Protein AF-A0A3D3H8M5-F1 (afdb_monomer_lite)

pLDDT: mean 88.53, std 10.38, range [46.69, 98.0]

Radius of gyration: 22.36 Å; chains: 1; bounding box: 54×18×61 Å

Sequence (88 aa):
MAWEFVPLGVTALVAGGALGILLPLLIVFSIDLRPFTGGGGQPSLFIDPVLSATLVAIVLAALALAVIGGVLSARATSTATVLRMGED

Structure (mmCIF, N/CA/C/O backbone):
data_AF-A0A3D3H8M5-F1
#
_entry.id   AF-A0A3D3H8M5-F1
#
loop_
_atom_site.group_PDB
_atom_site.id
_atom_site.type_symbol
_atom_site.label_atom_id
_atom_site.label_alt_id
_atom_site.label_comp_id
_atom_site.label_asym_id
_atom_site.label_entity_id
_atom_site.label_seq_id
_atom_site.pdbx_PDB_ins_code
_atom_site.Cartn_x
_atom_site.Cartn_y
_atom_site.Cartn_z
_atom_site.occupancy
_atom_site.B_iso_or_equiv
_atom_site.auth_seq_id
_atom_site.auth_comp_id
_atom_site.auth_asym_id
_atom_site.auth_atom_id
_atom_site.pdbx_PDB_model_num
ATOM 1 N N . MET A 1 1 ? -18.404 -3.458 16.022 1.00 65.31 1 MET A N 1
ATOM 2 C CA . MET A 1 1 ? -17.629 -2.262 15.647 1.00 65.31 1 MET A CA 1
ATOM 3 C C . MET A 1 1 ? -16.358 -2.625 14.886 1.00 65.31 1 MET A C 1
ATOM 5 O O . MET A 1 1 ? -16.397 -2.584 13.673 1.00 65.31 1 MET A O 1
ATOM 9 N N . ALA A 1 2 ? -15.247 -3.047 15.510 1.00 73.81 2 ALA A N 1
ATOM 10 C CA . ALA A 1 2 ? -13.982 -3.238 14.767 1.00 73.81 2 ALA A CA 1
ATOM 11 C C . ALA A 1 2 ? -14.046 -4.280 13.624 1.00 73.81 2 ALA A C 1
ATOM 13 O O . ALA A 1 2 ? -13.424 -4.094 12.582 1.00 73.81 2 ALA A O 1
ATOM 14 N N . TRP A 1 3 ? -14.825 -5.353 13.7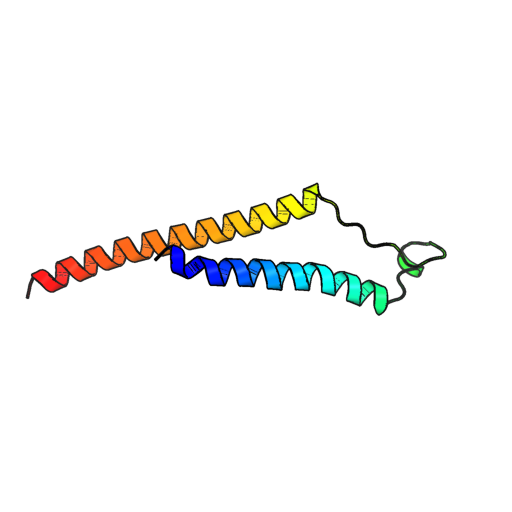93 1.00 83.75 3 TRP A N 1
ATOM 15 C CA . TRP A 1 3 ? -14.942 -6.418 12.791 1.00 83.75 3 TRP A CA 1
ATOM 16 C C . TRP A 1 3 ? -15.658 -5.973 11.498 1.00 83.75 3 TRP A C 1
ATOM 18 O O . TRP A 1 3 ? -15.403 -6.543 10.442 1.00 83.75 3 TRP A O 1
ATOM 28 N N . GLU A 1 4 ? -16.488 -4.924 11.550 1.00 88.81 4 GLU A N 1
ATOM 29 C CA . GLU A 1 4 ? -17.233 -4.395 10.391 1.00 88.81 4 GLU A CA 1
ATOM 30 C C . GLU A 1 4 ? -16.307 -3.757 9.345 1.00 88.81 4 GLU A C 1
ATOM 32 O O . GLU A 1 4 ? -16.656 -3.651 8.172 1.00 88.81 4 GLU A O 1
ATOM 37 N N . PHE A 1 5 ? -15.096 -3.373 9.753 1.00 84.00 5 PHE A N 1
ATOM 38 C CA . PHE A 1 5 ? -14.108 -2.756 8.874 1.00 84.00 5 PHE A CA 1
ATOM 39 C C . PHE A 1 5 ? -13.253 -3.771 8.116 1.00 84.00 5 PHE A C 1
ATOM 41 O O . PHE A 1 5 ? -12.594 -3.400 7.147 1.00 84.00 5 PHE A O 1
ATOM 48 N N . VAL A 1 6 ? -13.257 -5.048 8.517 1.00 89.62 6 VAL A N 1
ATOM 49 C CA . VAL A 1 6 ? -12.426 -6.078 7.876 1.00 89.62 6 VAL A CA 1
ATOM 50 C C . VAL A 1 6 ? -12.804 -6.275 6.402 1.00 89.62 6 VAL A C 1
ATOM 52 O O . VAL A 1 6 ? -11.897 -6.205 5.571 1.00 89.62 6 VAL A O 1
ATOM 55 N N . PRO A 1 7 ? -14.090 -6.436 6.020 1.00 92.88 7 PRO A N 1
ATOM 56 C CA . PRO A 1 7 ? -14.462 -6.566 4.610 1.00 92.88 7 PRO A CA 1
ATOM 57 C C . PRO A 1 7 ? -14.043 -5.347 3.781 1.00 92.88 7 PRO A C 1
ATOM 59 O O . PRO A 1 7 ? -13.483 -5.504 2.699 1.00 92.88 7 PRO A O 1
ATOM 62 N N . LEU A 1 8 ? -14.232 -4.137 4.319 1.00 91.00 8 LEU A N 1
ATOM 63 C CA . LEU A 1 8 ? -13.813 -2.894 3.665 1.00 91.00 8 LEU A CA 1
ATOM 64 C C . LEU A 1 8 ? -12.296 -2.847 3.467 1.00 91.00 8 LEU A C 1
ATOM 66 O O . LEU A 1 8 ? -11.832 -2.602 2.354 1.00 91.00 8 LEU A O 1
ATOM 70 N N . GLY A 1 9 ? -11.521 -3.154 4.507 1.00 91.44 9 GLY A N 1
ATOM 71 C CA . GLY A 1 9 ? -10.062 -3.205 4.428 1.00 91.44 9 GLY A CA 1
ATOM 72 C C . GLY A 1 9 ? -9.571 -4.216 3.391 1.00 91.44 9 GLY A C 1
ATOM 73 O O . GLY A 1 9 ? -8.713 -3.890 2.574 1.00 91.44 9 GLY A O 1
ATOM 74 N N . VAL A 1 10 ? -10.163 -5.414 3.357 1.00 94.56 10 VAL A N 1
ATOM 75 C CA . VAL A 1 10 ? -9.839 -6.442 2.356 1.00 94.56 10 VAL A CA 1
ATOM 76 C C . VAL A 1 10 ? -10.158 -5.950 0.946 1.00 94.56 10 VAL A C 1
ATOM 78 O O . VAL A 1 10 ? -9.305 -6.050 0.066 1.00 94.56 10 VAL A O 1
ATOM 81 N N . THR A 1 11 ? -11.342 -5.371 0.718 1.00 95.19 11 THR A N 1
ATOM 82 C CA . THR A 1 11 ? -11.700 -4.847 -0.611 1.00 95.19 11 THR A CA 1
ATOM 83 C C . THR A 1 11 ? -10.766 -3.731 -1.064 1.00 95.19 11 THR A C 1
ATOM 85 O O . THR A 1 11 ? -10.345 -3.738 -2.218 1.00 95.19 11 THR A O 1
ATOM 88 N N . ALA A 1 12 ? -10.373 -2.824 -0.166 1.00 91.94 12 ALA A N 1
ATOM 89 C CA . ALA A 1 12 ? -9.435 -1.752 -0.475 1.00 91.94 12 ALA A CA 1
ATOM 90 C C . ALA A 1 12 ? -8.057 -2.297 -0.878 1.00 91.94 12 ALA A C 1
ATOM 92 O O . ALA A 1 12 ? -7.492 -1.856 -1.877 1.00 91.94 12 ALA A O 1
ATOM 93 N N . LEU A 1 13 ? -7.536 -3.287 -0.145 1.00 94.56 13 LEU A N 1
ATOM 94 C CA . LEU A 1 13 ? -6.247 -3.909 -0.453 1.00 94.56 13 LEU A CA 1
ATOM 95 C C . LEU A 1 13 ? -6.281 -4.671 -1.780 1.00 94.56 13 LEU A C 1
ATOM 97 O O . LEU A 1 13 ? -5.372 -4.524 -2.592 1.00 94.56 13 LEU A O 1
ATOM 101 N N . VAL A 1 14 ? -7.334 -5.454 -2.021 1.00 97.00 14 VAL A N 1
ATOM 102 C CA . VAL A 1 14 ? -7.468 -6.249 -3.249 1.00 97.00 14 VAL A CA 1
ATOM 103 C C . VAL A 1 14 ? -7.670 -5.345 -4.462 1.00 97.00 14 VAL A C 1
ATOM 105 O O . VAL A 1 14 ? -6.930 -5.463 -5.435 1.00 97.00 14 VAL A O 1
ATOM 108 N N . ALA A 1 15 ? -8.635 -4.423 -4.413 1.00 96.69 15 ALA A N 1
ATOM 109 C CA . ALA A 1 15 ? -8.924 -3.533 -5.533 1.00 96.69 15 ALA A CA 1
ATOM 110 C C . ALA A 1 15 ? -7.772 -2.552 -5.785 1.00 96.69 15 ALA A C 1
ATOM 112 O O . ALA A 1 15 ? -7.369 -2.358 -6.929 1.00 96.69 15 ALA A O 1
ATOM 113 N N . GLY A 1 16 ? -7.200 -1.978 -4.723 1.00 94.50 16 GLY A N 1
ATOM 114 C CA . GLY A 1 16 ? -6.048 -1.085 -4.819 1.00 94.50 16 GLY A CA 1
ATOM 115 C C . GLY A 1 16 ? -4.810 -1.795 -5.362 1.00 94.50 16 GLY A C 1
ATOM 116 O O . GLY A 1 16 ? -4.165 -1.278 -6.271 1.00 94.50 16 GLY A O 1
ATOM 117 N N . GLY A 1 17 ? -4.514 -3.003 -4.874 1.00 94.75 17 GLY A N 1
ATOM 118 C CA . GLY A 1 17 ? -3.417 -3.826 -5.385 1.00 94.75 17 GLY A CA 1
ATOM 119 C C . GLY A 1 17 ? -3.616 -4.214 -6.850 1.00 94.75 17 GLY A C 1
ATOM 120 O O . GLY A 1 17 ? -2.700 -4.064 -7.656 1.00 94.75 17 GLY A O 1
ATOM 121 N N . ALA A 1 18 ? -4.830 -4.632 -7.222 1.00 97.00 18 ALA A N 1
ATOM 122 C CA . ALA A 1 18 ? -5.170 -4.936 -8.607 1.00 97.00 18 ALA A CA 1
ATOM 123 C C . ALA A 1 18 ? -4.976 -3.714 -9.515 1.00 97.00 18 ALA A C 1
ATOM 125 O O . ALA A 1 18 ? -4.306 -3.821 -10.538 1.00 97.00 18 ALA A O 1
ATOM 126 N N . LEU A 1 19 ? -5.487 -2.540 -9.134 1.00 96.44 19 LEU A N 1
ATOM 127 C CA . LEU A 1 19 ? -5.299 -1.306 -9.903 1.00 96.44 19 LEU A CA 1
ATOM 128 C C . LEU A 1 19 ? -3.826 -0.891 -9.989 1.00 96.44 19 LEU A C 1
ATOM 130 O O . LEU A 1 19 ? -3.359 -0.530 -11.069 1.00 96.44 19 LEU A O 1
ATOM 134 N N . GLY A 1 20 ? -3.081 -0.995 -8.887 1.00 93.44 20 GLY A N 1
ATOM 135 C CA . GLY A 1 20 ? -1.650 -0.697 -8.847 1.00 93.44 20 GLY A CA 1
ATOM 136 C C . GLY A 1 20 ? -0.823 -1.572 -9.792 1.00 93.44 20 GLY A C 1
ATOM 137 O O . GLY A 1 20 ? 0.186 -1.109 -10.312 1.00 93.44 20 GLY A O 1
ATOM 138 N N . ILE A 1 21 ? -1.270 -2.802 -10.064 1.00 95.12 21 ILE A N 1
ATOM 139 C CA . ILE A 1 21 ? -0.646 -3.716 -11.032 1.00 95.12 21 ILE A CA 1
ATOM 140 C C . ILE A 1 21 ? -1.148 -3.451 -12.458 1.00 95.12 21 ILE A C 1
ATOM 142 O O . ILE A 1 21 ? -0.358 -3.385 -13.400 1.00 95.12 21 ILE A O 1
ATOM 146 N N . LEU A 1 22 ? -2.462 -3.302 -12.633 1.00 97.31 22 LEU A N 1
ATOM 147 C CA . LEU A 1 22 ? -3.085 -3.188 -13.950 1.00 97.31 22 LEU A CA 1
ATOM 148 C C . LEU A 1 22 ? -2.725 -1.882 -14.662 1.00 97.31 22 LEU A C 1
ATOM 150 O O . LEU A 1 22 ? -2.564 -1.894 -15.879 1.00 97.31 22 LEU A O 1
ATOM 154 N N . LEU A 1 23 ? -2.568 -0.769 -13.940 1.00 96.00 23 LEU A N 1
ATOM 155 C CA . LEU A 1 23 ? -2.262 0.529 -14.550 1.00 96.00 23 LEU A CA 1
ATOM 156 C C . LEU A 1 23 ? -0.873 0.567 -15.228 1.00 96.00 23 LEU A C 1
ATOM 158 O O . LEU A 1 23 ? -0.813 0.925 -16.406 1.00 96.00 23 LEU A O 1
ATOM 162 N N . PRO A 1 24 ? 0.237 0.161 -14.575 1.00 93.62 24 PRO A N 1
ATOM 163 C CA . PRO A 1 24 ? 1.536 0.051 -15.240 1.00 93.62 24 PRO A CA 1
ATOM 164 C C . PRO A 1 24 ? 1.532 -0.932 -16.412 1.00 93.62 24 PRO A C 1
ATOM 166 O O . PRO A 1 24 ? 2.127 -0.647 -17.450 1.00 93.62 24 PRO A O 1
ATOM 169 N N . LEU A 1 25 ? 0.840 -2.071 -16.272 1.00 95.19 25 LEU A N 1
ATOM 170 C CA . LEU A 1 25 ? 0.706 -3.042 -17.360 1.00 95.19 25 LEU A CA 1
ATOM 171 C C . LEU A 1 25 ? 0.003 -2.418 -18.564 1.00 95.19 25 LEU A C 1
ATOM 173 O O . LEU A 1 25 ? 0.504 -2.517 -19.681 1.00 95.19 25 LEU A O 1
ATOM 177 N N . LEU A 1 26 ? -1.114 -1.726 -18.338 1.00 96.44 26 LEU A N 1
ATOM 178 C CA . LEU A 1 26 ? -1.854 -1.038 -19.390 1.00 96.44 26 LEU A CA 1
ATOM 179 C C . LEU A 1 26 ? -0.958 -0.057 -20.151 1.00 96.44 26 LEU A C 1
ATOM 181 O O . LEU A 1 26 ? -0.987 -0.049 -21.379 1.00 96.44 26 LEU A O 1
ATOM 185 N N . ILE A 1 27 ? -0.135 0.724 -19.445 1.00 94.88 27 ILE A N 1
ATOM 186 C CA . ILE A 1 27 ? 0.818 1.657 -20.063 1.00 94.88 27 ILE A CA 1
ATOM 187 C C . ILE A 1 27 ? 1.811 0.908 -20.955 1.00 94.88 27 ILE A C 1
ATOM 189 O O . ILE A 1 27 ? 1.946 1.250 -22.128 1.00 94.88 27 ILE A O 1
ATOM 193 N N . VAL A 1 28 ? 2.467 -0.132 -20.432 1.00 94.44 28 VAL A N 1
ATOM 194 C CA . VAL A 1 28 ? 3.478 -0.898 -21.180 1.00 94.44 28 VAL A CA 1
ATOM 195 C C . VAL A 1 28 ? 2.885 -1.600 -22.402 1.00 94.44 28 VAL A C 1
ATOM 197 O O . VAL A 1 28 ? 3.573 -1.719 -23.412 1.00 94.44 28 VAL A O 1
ATOM 200 N N . PHE A 1 29 ? 1.625 -2.038 -22.340 1.00 93.50 29 PHE A N 1
ATOM 201 C CA . PHE A 1 29 ? 0.942 -2.662 -23.476 1.00 93.50 29 PHE A CA 1
ATOM 202 C C . PHE A 1 29 ? 0.388 -1.662 -24.494 1.00 93.50 29 PHE A C 1
ATOM 204 O O . PHE A 1 29 ? 0.234 -2.018 -25.659 1.00 93.50 29 PHE A O 1
ATOM 211 N N . SER A 1 30 ? 0.071 -0.436 -24.075 1.00 95.50 30 SER A N 1
ATOM 212 C CA . SER A 1 30 ? -0.628 0.534 -24.931 1.00 95.50 30 SER A CA 1
ATOM 213 C C . SER A 1 30 ? 0.300 1.559 -25.577 1.00 95.50 30 SER A C 1
ATOM 215 O O . SER A 1 30 ? -0.057 2.143 -26.597 1.00 95.50 30 SER A O 1
ATOM 217 N N . ILE A 1 31 ? 1.464 1.823 -24.978 1.00 94.19 31 ILE A N 1
ATOM 218 C CA . ILE A 1 31 ? 2.359 2.913 -25.376 1.00 94.19 31 ILE A CA 1
ATOM 219 C C . ILE A 1 31 ? 3.749 2.357 -25.661 1.00 94.19 31 ILE A C 1
ATOM 221 O O . ILE A 1 31 ? 4.300 1.594 -24.872 1.00 94.19 31 ILE A O 1
ATOM 225 N N . ASP A 1 32 ? 4.352 2.789 -26.767 1.00 92.75 32 ASP A N 1
ATOM 226 C CA . ASP A 1 32 ? 5.763 2.532 -27.034 1.00 92.75 32 ASP A CA 1
ATOM 227 C C . ASP A 1 32 ? 6.638 3.410 -26.132 1.00 92.75 32 ASP A C 1
ATOM 229 O O . ASP A 1 32 ? 6.678 4.634 -26.279 1.00 92.75 32 ASP A O 1
ATOM 233 N N . LEU A 1 33 ? 7.338 2.782 -25.188 1.00 92.75 33 LEU A N 1
ATOM 234 C CA . LEU A 1 33 ? 8.191 3.486 -24.234 1.00 92.75 33 LEU A CA 1
ATOM 235 C C . LEU A 1 33 ? 9.652 3.571 -24.701 1.00 92.75 33 LEU A C 1
ATOM 237 O O . LEU A 1 33 ? 10.445 4.273 -24.071 1.00 92.75 33 LEU A O 1
ATOM 241 N N . ARG A 1 34 ? 10.017 2.906 -25.809 1.00 92.38 34 ARG A N 1
ATOM 242 C CA . ARG A 1 34 ? 11.387 2.891 -26.356 1.00 92.38 34 ARG A CA 1
ATOM 243 C C . ARG A 1 34 ? 11.979 4.293 -26.567 1.00 92.38 34 ARG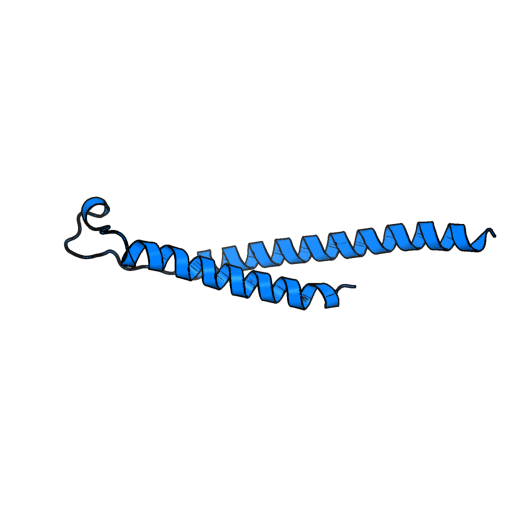 A C 1
ATOM 245 O O . ARG A 1 34 ? 13.137 4.488 -26.191 1.00 92.38 34 ARG A O 1
ATOM 252 N N . PRO A 1 35 ? 11.232 5.298 -27.080 1.00 92.06 35 PRO A N 1
ATOM 253 C CA . PRO A 1 35 ? 11.781 6.641 -27.278 1.00 92.06 35 PRO A CA 1
ATOM 254 C C . PRO A 1 35 ? 12.230 7.332 -25.982 1.00 92.06 35 PRO A C 1
ATOM 256 O O . PRO A 1 35 ? 13.085 8.210 -26.030 1.00 92.06 35 PRO A O 1
ATOM 259 N N . PHE A 1 36 ? 11.678 6.939 -24.828 1.00 90.50 36 PHE A N 1
ATOM 260 C CA . PHE A 1 36 ? 11.982 7.551 -23.530 1.00 90.50 36 PHE A CA 1
ATOM 261 C C . PHE A 1 36 ? 13.133 6.868 -22.792 1.00 90.50 36 PHE A C 1
ATOM 263 O O . PHE A 1 36 ? 13.718 7.459 -21.888 1.00 90.50 36 PHE A O 1
ATOM 270 N N . THR A 1 37 ? 13.455 5.626 -23.155 1.00 90.31 37 THR A N 1
ATOM 271 C CA . THR A 1 37 ? 14.489 4.829 -22.480 1.00 90.31 37 THR A CA 1
ATOM 272 C C . THR A 1 37 ? 15.763 4.680 -23.305 1.00 90.31 37 THR A C 1
ATOM 274 O O . THR A 1 37 ? 16.768 4.202 -22.784 1.00 90.31 37 THR A O 1
ATOM 277 N N . GLY A 1 38 ? 15.741 5.069 -24.586 1.00 84.31 38 GLY A N 1
ATOM 278 C CA . GLY A 1 38 ? 16.882 4.944 -25.500 1.00 84.31 38 GLY A CA 1
ATOM 279 C C . GLY A 1 38 ? 17.245 3.496 -25.854 1.00 84.31 38 GLY A C 1
ATOM 280 O O . GLY A 1 38 ? 18.264 3.260 -26.499 1.00 84.31 38 GLY A O 1
ATOM 281 N N . GLY A 1 39 ? 16.432 2.523 -25.425 1.00 79.94 39 GLY A N 1
ATOM 282 C CA . GLY A 1 39 ? 16.661 1.095 -25.622 1.00 79.94 39 GLY A CA 1
ATOM 283 C C . GLY A 1 39 ? 15.961 0.532 -26.861 1.00 79.94 39 GLY A C 1
ATOM 284 O O . GLY A 1 39 ? 14.919 1.018 -27.291 1.00 79.94 39 GLY A O 1
ATOM 285 N N . GLY A 1 40 ? 16.510 -0.556 -27.414 1.00 86.44 40 GLY A N 1
ATOM 286 C CA . GLY A 1 40 ? 15.937 -1.249 -28.578 1.00 86.44 40 GLY A CA 1
ATOM 287 C C . GLY A 1 40 ? 14.666 -2.065 -28.291 1.00 86.44 40 GLY A C 1
ATOM 288 O O . GLY A 1 40 ? 14.028 -2.546 -29.226 1.00 86.44 40 GLY A O 1
ATOM 289 N N . GLY A 1 41 ? 14.286 -2.222 -27.019 1.00 88.50 41 GLY A N 1
ATOM 290 C CA . GLY A 1 41 ? 13.130 -3.005 -26.578 1.00 88.50 41 GLY A CA 1
ATOM 291 C C . GLY A 1 41 ? 12.265 -2.255 -25.568 1.00 88.50 41 GLY A C 1
ATOM 292 O O . GLY A 1 41 ? 12.711 -1.293 -24.943 1.00 88.50 41 GLY A O 1
ATOM 293 N N . GLN A 1 42 ? 11.020 -2.709 -25.415 1.00 91.38 42 GLN A N 1
ATOM 294 C CA . GLN A 1 42 ? 10.101 -2.183 -24.407 1.00 91.38 42 GLN A CA 1
ATOM 295 C C . GLN A 1 42 ? 10.685 -2.437 -23.001 1.00 91.38 42 GLN A C 1
ATOM 297 O O . GLN A 1 42 ? 11.140 -3.554 -22.735 1.00 91.38 42 GLN A O 1
ATOM 302 N N . PRO A 1 43 ? 10.713 -1.438 -22.102 1.00 91.00 43 PRO A N 1
ATOM 303 C CA . PRO A 1 43 ? 11.272 -1.608 -20.767 1.00 91.00 43 PRO A CA 1
ATOM 304 C C . PRO A 1 43 ? 10.459 -2.617 -19.947 1.00 91.00 43 PRO A C 1
ATOM 306 O O . PRO A 1 43 ? 9.228 -2.632 -19.992 1.00 91.00 43 PRO A O 1
ATOM 309 N N . SER A 1 44 ? 11.153 -3.450 -19.171 1.00 90.38 44 SER A N 1
ATOM 310 C CA . SER A 1 44 ? 10.522 -4.403 -18.257 1.00 90.38 44 SER A CA 1
ATOM 311 C C . SER A 1 44 ? 9.995 -3.702 -17.007 1.00 90.38 44 SER A C 1
ATOM 313 O O . SER A 1 44 ? 10.686 -2.862 -16.428 1.00 90.38 44 SER A O 1
ATOM 315 N N . LEU A 1 45 ? 8.817 -4.108 -16.533 1.00 91.31 45 LEU A N 1
ATOM 316 C CA . LEU A 1 45 ? 8.324 -3.692 -15.223 1.00 91.31 45 LEU A CA 1
ATOM 317 C C . LEU A 1 45 ? 9.087 -4.419 -14.116 1.00 91.31 45 LEU A C 1
ATOM 319 O O . LEU A 1 45 ? 9.274 -5.634 -14.172 1.00 91.31 45 LEU A O 1
ATOM 323 N N . PHE A 1 46 ? 9.492 -3.667 -13.098 1.00 92.06 46 PHE A N 1
ATOM 324 C CA . PHE A 1 46 ? 10.148 -4.190 -11.909 1.00 92.06 46 PHE A CA 1
ATOM 325 C C . PHE A 1 46 ? 9.309 -3.868 -10.675 1.00 92.06 46 PHE A C 1
ATOM 327 O O . PHE A 1 46 ? 8.873 -2.731 -10.494 1.00 92.06 46 PHE A O 1
ATOM 334 N N . ILE A 1 47 ? 9.093 -4.874 -9.830 1.00 93.50 47 ILE A N 1
ATOM 335 C CA . ILE A 1 47 ? 8.429 -4.714 -8.538 1.00 93.50 47 ILE A CA 1
ATOM 336 C C . ILE A 1 47 ? 9.518 -4.715 -7.473 1.00 93.50 47 ILE A C 1
ATOM 338 O O . ILE A 1 47 ? 10.109 -5.755 -7.188 1.00 93.50 47 ILE A O 1
ATOM 342 N N . ASP A 1 48 ? 9.769 -3.552 -6.879 1.00 95.81 48 ASP A N 1
ATOM 343 C CA . ASP A 1 48 ? 10.653 -3.449 -5.723 1.00 95.81 48 ASP A CA 1
ATOM 344 C C . ASP A 1 48 ? 9.921 -3.995 -4.483 1.00 95.81 48 ASP A C 1
ATOM 346 O O . ASP A 1 48 ? 8.896 -3.427 -4.081 1.00 95.81 48 ASP A O 1
ATOM 350 N N . PRO A 1 49 ? 10.402 -5.086 -3.862 1.00 94.50 49 PRO A N 1
ATOM 351 C CA . PRO A 1 49 ? 9.712 -5.716 -2.743 1.00 94.50 49 PRO A CA 1
ATOM 352 C C . PRO A 1 49 ? 9.688 -4.834 -1.488 1.00 94.50 49 PRO A C 1
ATOM 354 O O . PRO A 1 49 ? 8.707 -4.868 -0.747 1.00 94.50 49 PRO A O 1
ATOM 357 N N . VAL A 1 50 ? 10.725 -4.024 -1.253 1.00 98.00 50 VAL A N 1
ATOM 358 C CA . VAL A 1 50 ? 10.828 -3.158 -0.071 1.00 98.00 50 VAL A CA 1
ATOM 359 C C . VAL A 1 50 ? 9.871 -1.983 -0.206 1.00 98.00 50 VAL A C 1
ATOM 361 O O . VAL A 1 50 ? 9.090 -1.718 0.712 1.00 98.00 50 VAL A O 1
ATOM 364 N N . LEU A 1 51 ? 9.871 -1.308 -1.358 1.00 95.94 51 LEU A N 1
ATOM 365 C CA . LEU A 1 51 ? 8.932 -0.214 -1.611 1.00 95.94 51 LEU A CA 1
ATOM 366 C C . LEU A 1 51 ? 7.486 -0.712 -1.625 1.00 95.94 51 LEU A C 1
ATOM 368 O O . LEU A 1 51 ? 6.621 -0.091 -1.008 1.00 95.94 51 LEU A O 1
ATOM 372 N N . SER A 1 52 ? 7.225 -1.860 -2.253 1.00 93.88 52 SER A N 1
ATOM 373 C CA . SER A 1 52 ? 5.879 -2.442 -2.304 1.00 93.88 52 SER A CA 1
ATOM 374 C C . SER A 1 52 ? 5.366 -2.802 -0.909 1.00 93.88 52 SER A C 1
ATOM 376 O O . SER A 1 52 ? 4.248 -2.431 -0.550 1.00 93.88 52 SER A O 1
ATOM 378 N N . ALA A 1 53 ? 6.189 -3.459 -0.083 1.00 95.44 53 ALA A N 1
ATOM 379 C CA . ALA A 1 53 ? 5.828 -3.769 1.298 1.00 95.44 53 ALA A CA 1
ATOM 380 C C . ALA A 1 53 ? 5.607 -2.497 2.131 1.00 95.44 53 ALA A C 1
ATOM 382 O O . ALA A 1 53 ? 4.665 -2.435 2.920 1.00 95.44 53 ALA A O 1
ATOM 383 N N . THR A 1 54 ? 6.425 -1.463 1.917 1.00 97.81 54 THR A N 1
ATOM 384 C CA . THR A 1 54 ? 6.287 -0.168 2.600 1.00 97.81 54 THR A CA 1
ATOM 385 C C . THR A 1 54 ? 4.960 0.506 2.253 1.00 97.81 54 THR A C 1
ATOM 387 O O . THR A 1 54 ? 4.252 0.961 3.149 1.00 97.81 54 THR A O 1
ATOM 390 N N . LEU A 1 55 ? 4.570 0.522 0.975 1.00 94.94 55 LEU A N 1
ATOM 391 C CA . LEU A 1 55 ? 3.284 1.072 0.538 1.00 94.94 55 LEU A CA 1
ATOM 392 C C . LEU A 1 55 ? 2.103 0.321 1.161 1.00 94.94 55 LEU A C 1
ATOM 394 O O . LEU A 1 55 ? 1.182 0.950 1.684 1.00 94.94 55 LEU A O 1
ATOM 398 N N . VAL A 1 56 ? 2.148 -1.014 1.169 1.00 93.88 56 VAL A N 1
ATOM 399 C CA . VAL A 1 56 ? 1.122 -1.835 1.829 1.00 93.88 56 VAL A CA 1
ATOM 400 C C . VAL A 1 56 ? 1.059 -1.523 3.326 1.00 93.88 56 VAL A C 1
ATOM 402 O O . VAL A 1 56 ? -0.031 -1.326 3.860 1.00 93.88 56 VAL A O 1
ATOM 405 N N . ALA A 1 57 ? 2.204 -1.411 4.002 1.00 96.44 57 ALA A N 1
ATOM 406 C CA . ALA A 1 57 ? 2.264 -1.076 5.423 1.00 96.44 57 ALA A CA 1
ATOM 407 C C . ALA A 1 57 ? 1.657 0.305 5.725 1.00 96.44 57 ALA A C 1
ATOM 409 O O . ALA A 1 57 ? 0.919 0.445 6.699 1.00 96.44 57 ALA A O 1
ATOM 410 N N . ILE A 1 58 ? 1.901 1.306 4.874 1.00 96.81 58 ILE A N 1
ATOM 411 C CA . ILE A 1 58 ? 1.300 2.643 5.002 1.00 96.81 58 ILE A CA 1
ATOM 412 C C . ILE A 1 58 ? -0.225 2.569 4.873 1.00 96.81 58 ILE A C 1
ATOM 414 O O . ILE A 1 58 ? -0.940 3.150 5.690 1.00 96.81 58 ILE A O 1
ATOM 418 N N . VAL A 1 59 ? -0.740 1.828 3.887 1.00 94.44 59 VAL A N 1
ATOM 419 C CA . VAL A 1 59 ? -2.189 1.642 3.709 1.00 94.44 59 VAL A CA 1
ATOM 420 C C . VAL A 1 59 ? -2.800 0.941 4.922 1.00 94.44 59 VAL A C 1
ATOM 422 O O . VAL A 1 59 ? -3.826 1.383 5.437 1.00 94.44 59 VAL A O 1
A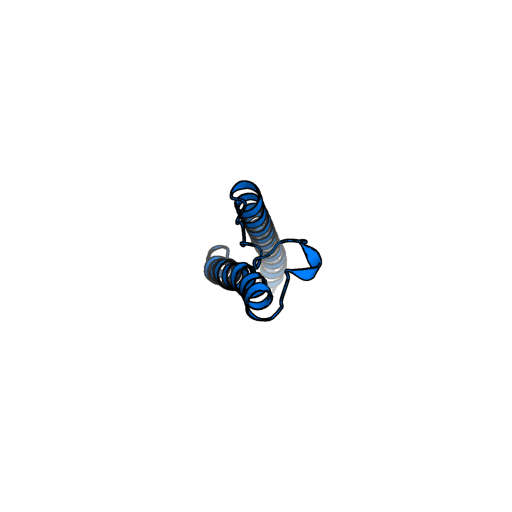TOM 425 N N . LEU A 1 60 ? -2.151 -0.108 5.431 1.00 95.25 60 LEU A N 1
ATOM 426 C CA . LEU A 1 60 ? -2.585 -0.800 6.646 1.00 95.25 60 LEU A CA 1
ATOM 427 C C . LEU A 1 60 ? -2.585 0.128 7.867 1.00 95.25 60 LEU A C 1
ATOM 429 O O . LEU A 1 60 ? -3.531 0.095 8.652 1.00 95.25 60 LEU A O 1
ATOM 433 N N . ALA A 1 61 ? -1.574 0.986 8.013 1.00 97.38 61 ALA A N 1
ATOM 434 C CA . ALA A 1 61 ? -1.517 1.970 9.088 1.00 97.38 61 ALA A CA 1
ATOM 435 C C . ALA A 1 61 ? -2.656 2.998 8.978 1.00 97.38 61 ALA A C 1
ATOM 437 O O . ALA A 1 61 ? -3.309 3.298 9.976 1.00 97.38 61 ALA A O 1
ATOM 438 N N . ALA A 1 62 ? -2.952 3.490 7.772 1.00 95.06 62 ALA A N 1
ATOM 439 C CA . ALA A 1 62 ? -4.071 4.401 7.535 1.00 95.06 62 ALA A CA 1
ATOM 440 C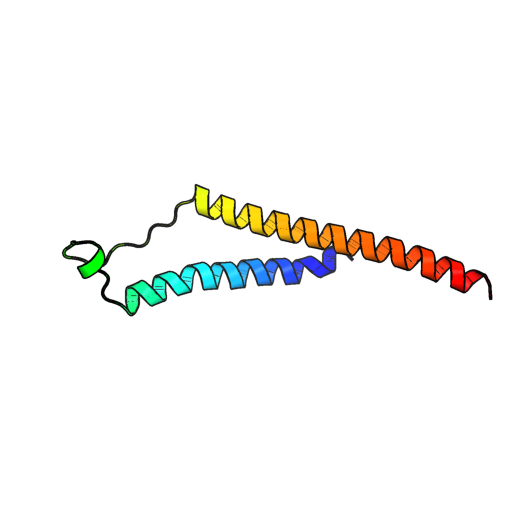 C . ALA A 1 62 ? -5.425 3.746 7.861 1.00 95.06 62 ALA A C 1
ATOM 442 O O . ALA A 1 62 ? -6.262 4.358 8.527 1.00 95.06 62 ALA A O 1
ATOM 443 N N . LEU A 1 63 ? -5.624 2.485 7.460 1.00 93.69 63 LEU A N 1
ATOM 444 C CA . LEU A 1 63 ? -6.815 1.709 7.817 1.00 93.69 63 LEU A CA 1
ATOM 445 C C . LEU A 1 63 ? -6.927 1.520 9.334 1.00 93.69 63 LEU A C 1
ATOM 447 O O . LEU A 1 63 ? -7.999 1.729 9.896 1.00 93.69 63 LEU A O 1
ATOM 451 N N . ALA A 1 64 ? -5.828 1.183 10.013 1.00 94.25 64 ALA A N 1
ATOM 452 C CA . ALA A 1 64 ? -5.809 1.047 11.466 1.00 94.25 64 ALA A CA 1
ATOM 453 C C . ALA A 1 64 ? -6.197 2.360 12.162 1.00 94.25 64 ALA A C 1
ATOM 455 O O . ALA A 1 64 ? -7.036 2.353 13.062 1.00 94.25 64 ALA A O 1
ATOM 456 N N . LEU A 1 65 ? -5.653 3.494 11.710 1.00 95.88 65 LEU A N 1
ATOM 457 C CA . LEU A 1 65 ? -6.014 4.816 12.227 1.00 95.88 65 LEU A CA 1
ATOM 458 C C . LEU A 1 65 ? -7.495 5.138 12.001 1.00 95.88 65 LEU A C 1
ATOM 460 O O . LEU A 1 65 ? -8.152 5.632 12.917 1.00 95.88 65 LEU A O 1
ATOM 464 N N . ALA A 1 66 ? -8.042 4.815 10.827 1.00 91.81 66 ALA A N 1
ATOM 465 C CA . ALA A 1 66 ? -9.460 5.007 10.535 1.00 91.81 66 ALA A CA 1
ATOM 466 C C . ALA A 1 66 ? -10.355 4.173 11.469 1.00 91.81 66 ALA A C 1
ATOM 468 O O . ALA A 1 66 ? -11.323 4.694 12.024 1.00 91.81 66 ALA A O 1
ATOM 469 N N . VAL A 1 67 ? -10.001 2.904 11.707 1.00 92.69 67 VAL A N 1
ATOM 470 C CA . VAL A 1 67 ? -10.718 2.024 12.645 1.00 92.69 67 VAL A CA 1
ATOM 471 C C . VAL A 1 67 ? -10.653 2.572 14.068 1.00 92.69 67 VAL A C 1
ATOM 473 O O . VAL A 1 67 ? -11.682 2.654 14.738 1.00 92.69 67 VAL A O 1
ATOM 476 N N . ILE A 1 68 ? -9.467 2.979 14.531 1.00 93.81 68 ILE A N 1
ATOM 477 C CA . ILE A 1 68 ? -9.284 3.571 15.863 1.00 93.81 68 ILE A CA 1
ATOM 478 C C . ILE A 1 68 ? -10.156 4.822 16.005 1.00 93.81 68 ILE A C 1
ATOM 480 O O . ILE A 1 68 ? -10.909 4.933 16.972 1.00 93.81 68 ILE A O 1
ATOM 484 N N . GLY A 1 69 ? -10.115 5.728 15.025 1.00 92.25 69 GLY A N 1
ATOM 485 C CA . GLY A 1 69 ? -10.937 6.938 15.012 1.00 92.25 69 GLY A CA 1
ATOM 486 C C . GLY A 1 69 ? -12.436 6.633 15.065 1.00 92.25 69 GLY A C 1
ATOM 487 O O . GLY A 1 69 ? -13.153 7.212 15.883 1.00 92.25 69 GLY A O 1
ATOM 488 N N . GLY A 1 70 ? -12.902 5.671 14.263 1.00 89.44 70 GLY A N 1
ATOM 489 C CA . GLY A 1 70 ? -14.299 5.234 14.258 1.00 89.44 70 GLY A CA 1
ATOM 490 C C . GLY A 1 70 ? -14.747 4.647 15.599 1.00 89.44 70 GLY A C 1
ATOM 491 O O . GLY A 1 70 ? -15.810 5.000 16.109 1.00 89.44 70 GLY A O 1
ATOM 492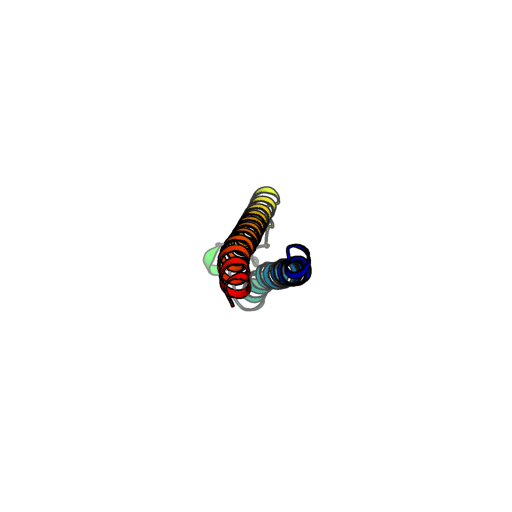 N N . VAL A 1 71 ? -13.916 3.806 16.223 1.00 89.69 71 VAL A N 1
ATOM 493 C CA . VAL A 1 71 ? -14.206 3.224 17.543 1.00 89.69 71 VAL A CA 1
ATOM 494 C C . VAL A 1 71 ? -14.266 4.304 18.625 1.00 89.69 71 VAL A C 1
ATOM 496 O O . VAL A 1 71 ? -15.206 4.313 19.420 1.00 89.69 71 VAL A O 1
ATOM 499 N N . LEU A 1 72 ? -13.296 5.222 18.660 1.00 90.44 72 LEU A N 1
ATOM 500 C CA . LEU A 1 72 ? -13.270 6.310 19.642 1.00 90.44 72 LEU A CA 1
ATOM 501 C C . LEU A 1 72 ? -14.489 7.229 19.499 1.00 90.44 72 LEU A C 1
ATOM 503 O O . LEU A 1 72 ? -15.124 7.563 20.501 1.00 90.44 72 LEU A O 1
ATOM 507 N N . SER A 1 73 ? -14.860 7.570 18.262 1.00 88.00 73 SER A N 1
ATOM 508 C CA . SER A 1 73 ? -16.053 8.368 17.967 1.00 88.00 73 SER A CA 1
ATOM 509 C C . SER A 1 73 ? -17.330 7.680 18.462 1.00 88.00 73 SER A C 1
ATOM 511 O O . SER A 1 73 ? -18.109 8.286 19.199 1.00 88.00 73 SER A O 1
ATOM 513 N N . ALA A 1 74 ? -17.501 6.387 18.166 1.00 85.25 74 ALA A N 1
ATOM 514 C CA . ALA A 1 74 ? -18.666 5.623 18.608 1.00 85.25 74 ALA A CA 1
ATOM 515 C C . ALA A 1 74 ? -18.797 5.573 20.141 1.00 85.25 74 ALA A C 1
ATOM 517 O O . ALA A 1 74 ? -19.901 5.696 20.679 1.00 85.25 74 ALA A O 1
ATOM 518 N N . ARG A 1 75 ? -17.678 5.436 20.870 1.00 83.75 75 ARG A N 1
ATOM 519 C CA . ARG A 1 75 ? -17.697 5.432 22.343 1.00 83.75 75 ARG A CA 1
ATOM 520 C C . ARG A 1 75 ? -18.122 6.779 22.932 1.00 83.75 75 ARG A C 1
ATOM 522 O O . ARG A 1 75 ? -18.898 6.799 23.891 1.00 83.75 75 ARG A O 1
ATOM 529 N N . ALA A 1 76 ? -17.643 7.884 22.365 1.00 78.06 76 ALA A N 1
ATOM 530 C CA . ALA A 1 76 ? -17.996 9.225 22.823 1.00 78.06 76 ALA A CA 1
ATOM 531 C C . ALA A 1 76 ? -19.502 9.503 22.655 1.00 78.06 76 ALA A C 1
ATOM 533 O O . ALA A 1 76 ? -20.168 9.912 23.608 1.00 78.06 76 ALA A O 1
ATOM 534 N N . THR A 1 77 ? -20.065 9.191 21.483 1.00 77.38 77 THR A N 1
ATOM 535 C CA . THR A 1 77 ? -21.493 9.402 21.187 1.00 77.38 77 THR A CA 1
ATOM 536 C C . THR A 1 77 ? -22.409 8.499 22.014 1.00 77.38 77 THR A C 1
ATOM 538 O O . THR A 1 77 ? -23.453 8.950 22.491 1.00 77.38 77 THR A O 1
ATOM 541 N N . SER A 1 78 ? -22.018 7.239 22.236 1.00 72.81 78 SER A N 1
ATOM 542 C CA . SER A 1 78 ? -22.803 6.299 23.045 1.00 72.81 78 SER A CA 1
ATOM 543 C C . SER A 1 78 ? -22.974 6.783 24.485 1.00 72.81 78 SER A C 1
ATOM 545 O O . SER A 1 78 ? -24.060 6.651 25.034 1.00 72.81 78 SER A O 1
ATOM 547 N N . THR A 1 79 ? -21.939 7.368 25.089 1.00 68.88 79 THR A N 1
ATOM 548 C CA . THR A 1 79 ? -21.999 7.827 26.487 1.00 68.88 79 THR A CA 1
ATOM 549 C C . THR A 1 79 ? -22.928 9.034 26.631 1.00 68.88 79 THR A C 1
ATOM 551 O O . THR A 1 79 ? -23.792 9.045 27.500 1.00 68.88 79 THR A O 1
ATOM 554 N N . ALA A 1 80 ? -22.819 10.016 25.730 1.00 67.00 80 ALA A N 1
ATOM 555 C CA . ALA A 1 80 ? -23.677 11.20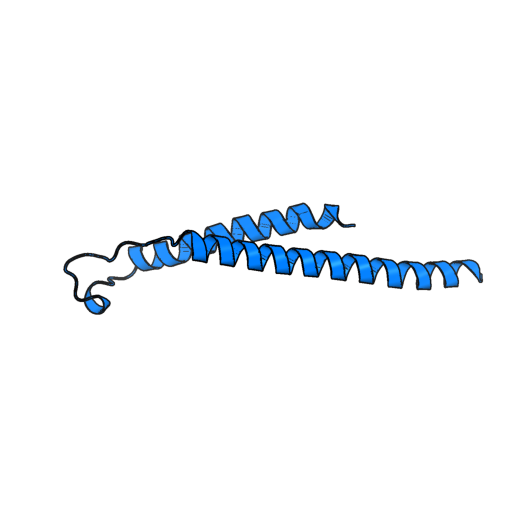3 25.738 1.00 67.00 80 ALA A CA 1
ATOM 556 C C . ALA A 1 80 ? -25.162 10.869 25.498 1.00 67.00 80 ALA A C 1
ATOM 558 O O . ALA A 1 80 ? -26.043 11.466 26.110 1.00 67.00 80 ALA A O 1
ATOM 559 N N . THR A 1 81 ? -25.439 9.896 24.626 1.00 71.31 81 THR A N 1
ATOM 560 C CA . THR A 1 81 ? -26.814 9.492 24.290 1.00 71.31 81 THR A CA 1
ATOM 561 C C . THR A 1 81 ? -27.456 8.665 25.405 1.00 71.31 81 THR A C 1
ATOM 563 O O . THR A 1 81 ? -28.615 8.888 25.741 1.00 71.31 81 THR A O 1
ATOM 566 N N . VAL A 1 82 ? -26.707 7.737 26.012 1.00 69.94 82 VAL A N 1
ATOM 567 C CA . VAL A 1 82 ? -27.204 6.889 27.111 1.00 69.94 82 VAL A CA 1
ATOM 568 C C . VAL A 1 82 ? -27.503 7.709 28.367 1.00 69.94 82 VAL A C 1
ATOM 570 O O . VAL A 1 82 ? -28.493 7.433 29.034 1.00 69.94 82 VAL A O 1
ATOM 573 N N . LEU A 1 83 ? -26.704 8.738 28.668 1.00 68.00 83 LEU A N 1
ATOM 574 C CA . LEU A 1 83 ? -26.946 9.609 29.824 1.00 68.00 83 LEU A CA 1
ATOM 575 C C . LEU A 1 83 ? -28.249 10.409 29.693 1.00 68.00 83 LEU A C 1
ATOM 577 O O . LEU A 1 83 ? -28.987 10.521 30.660 1.00 68.00 83 LEU A O 1
ATOM 581 N N . ARG A 1 84 ? -28.568 10.892 28.488 1.00 71.38 84 ARG A N 1
ATOM 582 C CA . ARG A 1 84 ? -29.787 11.671 28.233 1.00 71.38 84 ARG A CA 1
ATOM 583 C C . ARG A 1 84 ? -31.067 10.831 28.272 1.00 71.38 84 ARG A C 1
ATOM 585 O O . ARG A 1 84 ? -32.113 11.338 28.637 1.00 71.38 84 ARG A O 1
ATOM 592 N N . MET A 1 85 ? -30.985 9.555 27.899 1.00 68.81 85 MET A N 1
ATOM 593 C CA . MET A 1 85 ? -32.128 8.628 27.911 1.00 68.81 85 MET A CA 1
ATOM 594 C C . MET A 1 85 ? -32.472 8.095 29.313 1.00 68.81 85 MET A C 1
ATOM 596 O O . MET A 1 85 ? -33.464 7.391 29.450 1.00 68.81 85 MET A O 1
ATOM 600 N N . GLY A 1 86 ? -31.644 8.358 30.331 1.00 60.41 86 GLY A N 1
ATOM 601 C CA . GLY A 1 86 ? -31.911 7.974 31.724 1.00 60.41 86 GLY A CA 1
ATOM 602 C C . GLY A 1 86 ? -32.493 9.095 32.592 1.00 60.41 86 GLY A C 1
ATOM 603 O O . GLY A 1 86 ? -32.745 8.858 33.770 1.00 60.41 86 GLY A O 1
ATOM 604 N N . GLU A 1 87 ? -32.653 10.302 32.039 1.00 60.56 87 GLU A N 1
ATOM 605 C CA . GLU A 1 87 ? -33.203 11.485 32.727 1.00 60.56 87 GLU A CA 1
ATOM 606 C C . GLU A 1 87 ? -34.707 11.707 32.455 1.00 60.56 87 GLU A C 1
ATOM 608 O O . GLU A 1 87 ? -35.296 12.593 33.076 1.00 60.56 87 GLU A O 1
ATOM 613 N N . ASP A 1 88 ? -35.319 10.886 31.592 1.00 46.69 88 ASP A N 1
ATOM 614 C CA . ASP A 1 88 ? -36.765 10.828 31.306 1.00 46.69 88 ASP A CA 1
ATOM 615 C C . ASP A 1 88 ? -37.403 9.575 31.941 1.00 46.69 88 ASP A C 1
ATOM 617 O O . ASP A 1 88 ? -38.555 9.673 32.431 1.00 46.69 88 ASP A O 1
#

Foldseek 3Di:
DLVVCVVVLVCCCVVVVVCVVVVVVCCLVPDQCCVVPVDPDRDDDDDDPVVVVVVVVVSVVVSVVVSVVVVVVVVVVVVVVVVVVVVD

Secondary structure (DSSP, 8-state):
-GGGHHHHHHHHHHHHHHHHHHHHHHHHHHS--HHHH--SSPPPP---HHHHHHHHHHHHHHHHHHHHHHHHHHHHHHHHHHHHTT--